Protein AF-A0A2U7P0K4-F1 (afdb_monomer_lite)

Secondary structure (DSSP, 8-state):
--HHHHHHHHHHHHHHHHHHHHHHHHHHHHHTPPPGGGGGG---HHHHHHHHHHHHHHHHT---HHHHHHHHHHHHHHHHHHHHHHHHHHHHTT--

Foldseek 3Di:
DPVVVVVVVVVVVVVVVVVVVVLVVLLVCQVVQDDPVCLVVDPDPLVSVLSVLLVVCVVVVHDDPVSCVRRVVVNVSNVVSVVSNVVVVCVVVVHD

Structure (mmCIF, N/CA/C/O backbone):
data_AF-A0A2U7P0K4-F1
#
_entry.id   AF-A0A2U7P0K4-F1
#
loop_
_atom_site.group_PDB
_atom_site.id
_atom_site.type_symbol
_atom_site.label_atom_id
_atom_site.label_alt_id
_atom_site.label_comp_id
_atom_site.label_asym_id
_atom_site.label_entity_id
_atom_site.label_seq_id
_atom_site.pdbx_PDB_ins_code
_atom_site.Cartn_x
_atom_site.Cartn_y
_atom_site.Cartn_z
_atom_site.occupancy
_atom_site.B_iso_or_equiv
_atom_site.auth_seq_id
_atom_site.auth_comp_id
_atom_site.auth_asym_id
_atom_site.auth_atom_id
_atom_site.pdbx_PDB_model_num
ATOM 1 N N . MET A 1 1 ? -12.286 19.236 -44.120 1.00 52.16 1 MET A N 1
ATOM 2 C CA . MET A 1 1 ? -11.964 18.185 -43.124 1.00 52.16 1 MET A CA 1
ATOM 3 C C . MET A 1 1 ? -10.616 18.413 -42.413 1.00 52.16 1 MET A C 1
ATOM 5 O O . MET A 1 1 ? -9.897 17.464 -42.153 1.00 52.16 1 MET A O 1
ATOM 9 N N . ARG A 1 2 ? -10.246 19.658 -42.062 1.00 53.53 2 ARG A N 1
ATOM 10 C CA . ARG A 1 2 ? -8.942 19.970 -41.425 1.00 53.53 2 ARG A CA 1
ATOM 11 C C . ARG A 1 2 ? -9.047 20.290 -39.923 1.00 53.53 2 ARG A C 1
ATOM 13 O O . ARG A 1 2 ? -8.050 20.258 -39.221 1.00 53.53 2 ARG A O 1
ATOM 20 N N . LYS A 1 3 ? -10.265 20.570 -39.435 1.00 51.50 3 LYS A N 1
ATOM 21 C CA . LYS A 1 3 ? -10.546 20.932 -38.033 1.00 51.50 3 LYS A CA 1
ATOM 22 C C . LYS A 1 3 ? -10.683 19.715 -37.101 1.00 51.50 3 LYS A C 1
ATOM 24 O O . LYS A 1 3 ? -10.290 19.811 -35.949 1.00 51.50 3 LYS A O 1
ATOM 29 N N . SER A 1 4 ? -11.145 18.564 -37.600 1.00 55.72 4 SER A N 1
ATOM 30 C CA . SER A 1 4 ? -11.289 17.343 -36.783 1.00 55.72 4 SER A CA 1
ATOM 31 C C . SER A 1 4 ? -9.951 16.683 -36.430 1.00 55.72 4 SER A C 1
ATOM 33 O O . SER A 1 4 ? -9.832 16.102 -35.361 1.00 55.72 4 SER A O 1
ATOM 35 N N . PHE A 1 5 ? -8.924 16.815 -37.278 1.00 52.94 5 PHE A N 1
ATOM 36 C CA . PHE A 1 5 ? -7.611 16.197 -37.039 1.00 52.94 5 PHE A CA 1
ATOM 37 C C . PHE A 1 5 ? -6.849 16.837 -35.866 1.00 52.94 5 PHE A C 1
ATOM 39 O O . PHE A 1 5 ? -6.166 16.142 -35.122 1.00 52.94 5 PHE A O 1
ATOM 46 N N . ILE A 1 6 ? -7.006 18.150 -35.666 1.00 58.94 6 ILE A N 1
ATOM 47 C CA . ILE A 1 6 ? -6.352 18.888 -34.572 1.00 58.94 6 ILE A CA 1
ATOM 48 C C . ILE A 1 6 ? -6.974 18.508 -33.220 1.00 58.94 6 ILE A C 1
ATOM 50 O O . ILE A 1 6 ? -6.249 18.314 -32.251 1.00 58.94 6 ILE A O 1
ATOM 54 N N . PHE A 1 7 ? -8.299 18.332 -33.177 1.00 54.50 7 PHE A N 1
ATOM 55 C CA . PHE A 1 7 ? -9.029 17.987 -31.952 1.00 54.50 7 PHE A CA 1
ATOM 56 C C . PHE A 1 7 ? -8.696 16.575 -31.439 1.00 54.50 7 PHE A C 1
ATOM 58 O O . PHE A 1 7 ? -8.604 16.344 -30.235 1.00 54.50 7 PHE A O 1
ATOM 65 N N . VAL A 1 8 ? -8.466 15.630 -32.357 1.00 59.34 8 VAL A N 1
ATOM 66 C CA . VAL A 1 8 ? -8.059 14.258 -32.018 1.00 59.34 8 VAL A CA 1
ATOM 67 C C . VAL A 1 8 ? -6.619 14.235 -31.495 1.00 59.34 8 VAL A C 1
ATOM 69 O O . VAL A 1 8 ? -6.363 13.642 -30.451 1.00 59.34 8 VAL A O 1
ATOM 72 N N . LEU A 1 9 ? -5.693 14.946 -32.149 1.00 58.69 9 LEU A N 1
ATOM 73 C CA . LEU A 1 9 ? -4.302 15.071 -31.692 1.00 58.69 9 LEU A CA 1
ATOM 74 C C . LEU A 1 9 ? -4.190 15.721 -30.305 1.00 58.69 9 LEU A C 1
ATOM 76 O O . LEU A 1 9 ? -3.401 15.253 -29.487 1.00 58.69 9 LEU A O 1
ATOM 80 N N . SER A 1 10 ? -4.999 16.745 -30.009 1.00 59.38 10 SER A N 1
ATOM 81 C CA . SER A 1 10 ? -5.009 17.362 -28.677 1.00 59.38 10 SER A CA 1
ATOM 82 C C . SER A 1 10 ? -5.501 16.406 -27.590 1.00 59.38 10 SER A C 1
ATOM 84 O O . SER A 1 10 ? -4.922 16.382 -26.509 1.00 59.38 10 SER A O 1
ATOM 86 N N . LEU A 1 11 ? -6.515 15.581 -27.874 1.00 58.81 11 LEU A N 1
ATOM 87 C CA . LEU A 1 11 ? -7.021 14.597 -26.912 1.00 58.81 11 LEU A CA 1
ATOM 88 C C . LEU A 1 11 ? -5.957 13.540 -26.591 1.00 58.81 11 LEU A C 1
ATOM 90 O O . LEU A 1 11 ? -5.689 13.296 -25.418 1.00 58.81 11 LEU A O 1
ATOM 94 N N . PHE A 1 12 ? -5.282 12.979 -27.600 1.00 59.88 12 PHE A N 1
ATOM 95 C CA . PHE A 1 12 ? -4.198 12.014 -27.373 1.00 59.88 12 PHE A CA 1
ATOM 96 C C . PHE A 1 12 ? -3.048 12.593 -26.541 1.00 59.88 12 PHE A C 1
ATOM 98 O O . PHE A 1 12 ? -2.503 11.896 -25.687 1.00 59.88 12 PHE A O 1
ATOM 105 N N . PHE A 1 13 ? -2.710 13.870 -26.742 1.00 59.38 13 PHE A N 1
ATOM 106 C CA . PHE A 1 13 ? -1.667 14.533 -25.961 1.00 59.38 13 PHE A CA 1
ATOM 107 C C . PHE A 1 13 ? -2.058 14.677 -24.481 1.00 59.38 13 PHE A C 1
ATOM 109 O O . PHE A 1 13 ? -1.254 14.374 -23.603 1.00 59.38 13 PHE A O 1
ATOM 116 N N . VAL A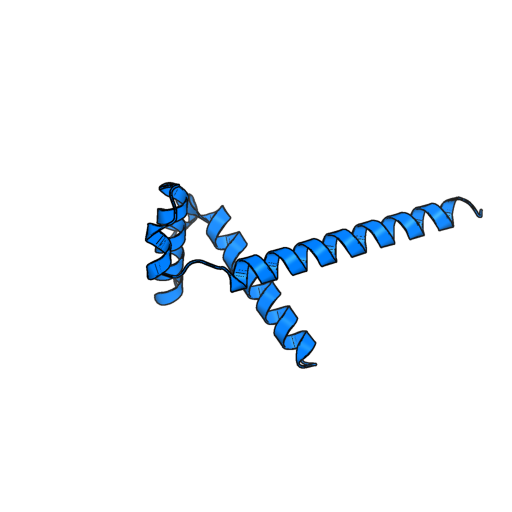 1 14 ? -3.305 15.064 -24.184 1.00 62.25 14 VAL A N 1
ATOM 117 C CA . VAL A 1 14 ? -3.790 15.189 -22.795 1.00 62.25 14 VAL A CA 1
ATOM 118 C C . VAL A 1 14 ? -3.888 13.822 -22.103 1.00 62.25 14 VAL A C 1
ATOM 120 O O . VAL A 1 14 ? -3.463 13.680 -20.954 1.00 62.25 14 VAL A O 1
ATOM 123 N N . PHE A 1 15 ? -4.378 12.790 -22.798 1.00 60.44 15 PHE A N 1
ATOM 124 C CA . PHE A 1 15 ? -4.439 11.427 -22.252 1.00 60.44 15 PHE A CA 1
ATOM 125 C C . PHE A 1 15 ? -3.046 10.823 -22.008 1.00 60.44 15 PHE A C 1
ATOM 127 O O . PHE A 1 15 ? -2.846 10.120 -21.020 1.00 60.44 15 PHE A O 1
ATOM 134 N N . GLY A 1 16 ? -2.065 11.117 -22.866 1.00 57.75 16 GLY A N 1
ATOM 135 C CA . GLY A 1 16 ? -0.683 10.671 -22.669 1.00 57.75 16 GLY A CA 1
ATOM 136 C C . GLY A 1 16 ? -0.023 11.303 -21.440 1.00 57.75 16 GLY A C 1
ATOM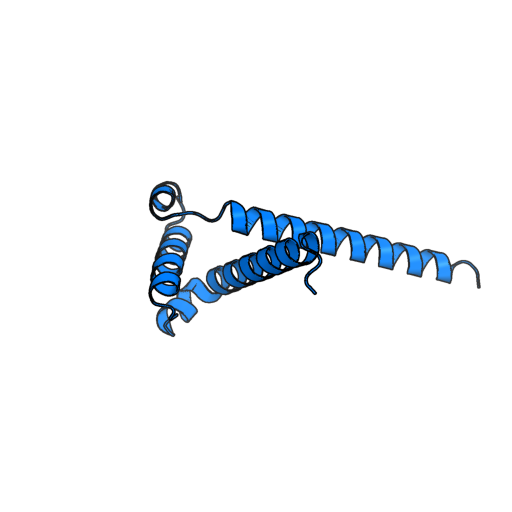 137 O O . GLY A 1 16 ? 0.587 10.595 -20.641 1.00 57.75 16 GLY A O 1
ATOM 138 N N . ILE A 1 17 ? -0.189 12.618 -21.254 1.00 62.03 17 ILE A N 1
ATOM 139 C CA . ILE A 1 17 ? 0.403 13.355 -20.123 1.00 62.03 17 ILE A CA 1
ATOM 140 C C . ILE A 1 17 ? -0.192 12.893 -18.788 1.00 62.03 17 ILE A C 1
ATOM 142 O O . ILE A 1 17 ? 0.548 12.659 -17.837 1.00 62.03 17 ILE A O 1
ATOM 146 N N . THR A 1 18 ? -1.514 12.727 -18.721 1.00 64.62 18 THR A N 1
ATOM 147 C CA . THR A 1 18 ? -2.207 12.295 -17.491 1.00 64.62 18 THR A CA 1
ATOM 148 C C . THR A 1 18 ? -1.815 10.883 -17.067 1.00 64.62 18 THR A C 1
ATOM 150 O O . THR A 1 18 ? -1.621 10.622 -15.884 1.00 64.62 18 THR A O 1
ATOM 153 N N . ARG A 1 19 ? -1.630 9.971 -18.027 1.00 62.81 19 ARG A N 1
ATOM 154 C CA . ARG A 1 19 ? -1.177 8.609 -17.738 1.00 62.81 19 ARG A CA 1
ATOM 155 C C . ARG A 1 19 ? 0.273 8.574 -17.247 1.00 62.81 19 ARG A C 1
ATOM 157 O O . ARG A 1 19 ? 0.559 7.871 -16.285 1.00 62.81 19 ARG A O 1
ATOM 164 N N . ALA A 1 20 ? 1.163 9.350 -17.869 1.00 65.12 20 ALA A N 1
ATOM 165 C CA . ALA A 1 20 ? 2.555 9.455 -17.435 1.00 65.12 20 ALA A CA 1
ATOM 166 C C . ALA A 1 20 ? 2.681 10.094 -16.040 1.00 65.12 20 ALA A C 1
ATOM 168 O O . ALA A 1 20 ? 3.498 9.647 -15.239 1.00 65.12 20 ALA A O 1
ATOM 169 N N . SER A 1 21 ? 1.855 11.102 -15.721 1.00 71.50 21 SER A N 1
ATOM 170 C CA . SER A 1 21 ? 1.863 11.704 -14.382 1.00 71.50 21 SER A CA 1
ATOM 171 C C . SER A 1 21 ? 1.339 10.738 -13.324 1.00 71.50 21 SER A C 1
ATOM 173 O O . SER A 1 21 ? 1.925 10.652 -12.253 1.00 71.50 21 SER A O 1
ATOM 175 N N . TYR A 1 22 ? 0.283 9.982 -13.635 1.00 75.19 22 TYR A N 1
ATOM 176 C CA . TYR A 1 22 ? -0.266 8.973 -12.733 1.00 75.19 22 TYR A CA 1
ATOM 177 C C . TYR A 1 22 ? 0.739 7.847 -12.444 1.00 75.19 22 TYR A C 1
ATOM 179 O O . TYR A 1 22 ? 0.933 7.478 -11.290 1.00 75.19 22 TYR A O 1
ATOM 187 N N . GLU A 1 23 ? 1.422 7.335 -13.473 1.00 79.38 23 GLU A N 1
ATOM 188 C CA . GLU A 1 23 ? 2.444 6.294 -13.308 1.00 79.38 23 GLU A CA 1
ATOM 189 C C . GLU A 1 23 ? 3.639 6.809 -12.491 1.00 79.38 23 GLU A C 1
ATOM 191 O O . GLU A 1 23 ? 4.094 6.133 -11.572 1.00 79.38 23 GLU A O 1
ATOM 196 N N . SER A 1 24 ? 4.089 8.043 -12.748 1.00 85.88 24 SER A N 1
ATOM 197 C CA . SER A 1 24 ? 5.141 8.687 -11.952 1.00 85.88 24 SER A CA 1
ATOM 198 C C . SER A 1 24 ? 4.742 8.872 -10.486 1.00 85.88 24 SER A C 1
ATOM 200 O O . SER A 1 24 ? 5.570 8.665 -9.604 1.00 85.88 24 SER A O 1
ATOM 202 N N . GLU A 1 25 ? 3.501 9.278 -10.216 1.00 88.88 25 GLU A N 1
ATOM 203 C CA . GLU A 1 25 ? 2.994 9.464 -8.853 1.00 88.88 25 GLU A CA 1
ATOM 204 C C . GLU A 1 25 ? 2.887 8.124 -8.114 1.00 88.88 25 GLU A C 1
ATOM 206 O O . GLU A 1 25 ? 3.293 8.006 -6.962 1.00 88.88 25 GLU A O 1
ATOM 211 N N . SER A 1 26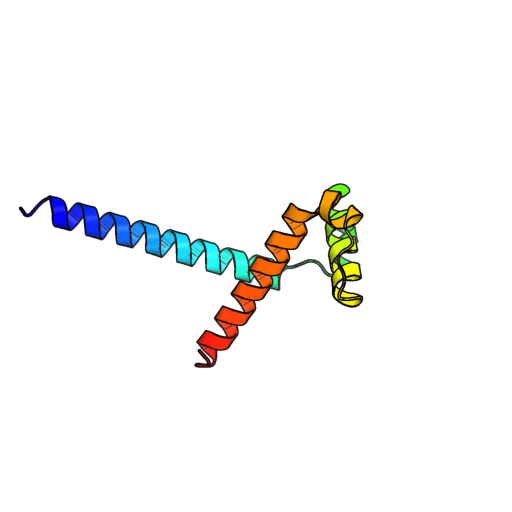 ? 2.393 7.096 -8.801 1.00 92.56 26 SER A N 1
ATOM 212 C CA . SER A 1 26 ? 2.275 5.731 -8.290 1.00 92.56 26 SER A CA 1
ATOM 213 C C . SER A 1 26 ? 3.635 5.134 -7.899 1.00 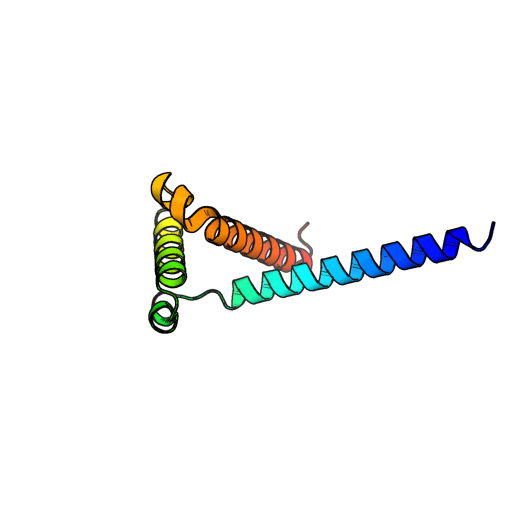92.56 26 SER A C 1
ATOM 215 O O . SER A 1 26 ? 3.795 4.595 -6.803 1.00 92.56 26 SER A O 1
ATOM 217 N N . ILE A 1 27 ? 4.652 5.320 -8.746 1.00 92.62 27 ILE A N 1
ATOM 218 C CA . ILE A 1 27 ? 6.040 4.918 -8.471 1.00 92.62 27 ILE A CA 1
ATOM 219 C C . ILE A 1 27 ? 6.596 5.639 -7.238 1.00 92.62 27 ILE A C 1
ATOM 221 O O . ILE A 1 27 ? 7.214 5.004 -6.381 1.00 92.62 27 ILE A O 1
ATOM 225 N N . ASP A 1 28 ? 6.380 6.952 -7.135 1.00 93.31 28 ASP A N 1
ATOM 226 C CA . ASP A 1 28 ? 6.860 7.743 -6.000 1.00 93.31 28 ASP A CA 1
ATOM 227 C C . ASP A 1 28 ? 6.207 7.298 -4.683 1.00 93.31 28 ASP A C 1
ATOM 229 O O . ASP A 1 28 ? 6.904 7.073 -3.691 1.00 93.31 28 ASP A O 1
ATOM 233 N N . ARG A 1 29 ? 4.888 7.057 -4.688 1.00 93.81 29 ARG A N 1
ATOM 234 C CA . ARG A 1 29 ? 4.169 6.520 -3.523 1.00 93.81 29 ARG A CA 1
ATOM 235 C C . ARG A 1 29 ? 4.705 5.164 -3.081 1.00 93.81 29 ARG A C 1
ATOM 237 O O . ARG A 1 29 ? 4.846 4.945 -1.879 1.00 93.81 29 ARG A O 1
ATOM 244 N N . PHE A 1 30 ? 5.043 4.274 -4.016 1.00 95.50 30 PHE A N 1
ATOM 245 C CA . PHE A 1 30 ? 5.655 2.991 -3.669 1.00 95.50 30 PHE A CA 1
ATOM 246 C C . PHE A 1 30 ? 7.019 3.177 -2.989 1.00 95.50 30 PHE A C 1
ATOM 248 O O . PHE A 1 30 ? 7.251 2.628 -1.912 1.00 95.50 30 PHE A O 1
ATOM 255 N N . ILE A 1 31 ? 7.909 3.979 -3.585 1.00 93.00 31 ILE A N 1
ATOM 256 C CA . ILE A 1 31 ? 9.261 4.240 -3.055 1.00 93.00 31 ILE A CA 1
ATOM 257 C C . ILE A 1 31 ? 9.193 4.869 -1.657 1.00 93.00 31 ILE A C 1
ATOM 259 O O . ILE A 1 31 ? 9.995 4.537 -0.781 1.00 93.00 31 ILE A O 1
ATOM 263 N N . ASN A 1 32 ? 8.222 5.756 -1.446 1.00 92.81 32 ASN A N 1
ATOM 264 C CA . ASN A 1 32 ? 8.026 6.478 -0.194 1.00 92.81 32 ASN A CA 1
ATOM 265 C C . ASN A 1 32 ? 7.061 5.782 0.779 1.00 92.81 32 ASN A C 1
ATOM 267 O O . ASN A 1 32 ? 6.746 6.355 1.824 1.00 92.81 32 ASN A O 1
ATOM 271 N N . SER A 1 33 ? 6.626 4.552 0.483 1.00 92.44 33 SER A N 1
ATOM 272 C CA . SER A 1 33 ? 5.731 3.784 1.350 1.00 92.44 33 SER A CA 1
ATOM 273 C C . SER A 1 33 ? 6.315 3.657 2.769 1.00 92.44 33 SER A C 1
ATOM 275 O O . SER A 1 33 ? 7.510 3.375 2.924 1.00 92.44 33 SER A O 1
ATOM 277 N N . PRO A 1 34 ? 5.506 3.854 3.826 1.00 92.31 34 PRO A N 1
ATOM 278 C CA . PRO A 1 34 ? 5.993 3.793 5.198 1.00 92.31 34 PRO A CA 1
ATOM 279 C C . PRO A 1 34 ? 6.471 2.382 5.570 1.00 92.31 34 PRO A C 1
ATOM 281 O O . PRO A 1 34 ? 5.884 1.376 5.177 1.00 92.31 34 PRO A O 1
ATOM 284 N N . SER A 1 35 ? 7.552 2.324 6.349 1.00 93.88 35 SER A N 1
ATOM 285 C CA . SER A 1 35 ? 8.003 1.126 7.063 1.00 93.88 35 SER A CA 1
ATOM 286 C C . SER A 1 35 ? 7.477 1.142 8.501 1.00 93.88 35 SER A C 1
ATOM 288 O O . SER A 1 35 ? 6.982 2.175 8.961 1.00 93.88 35 SER A O 1
ATOM 290 N N . TYR A 1 36 ? 7.637 0.040 9.244 1.00 94.25 36 TYR A N 1
ATOM 291 C CA . TYR A 1 36 ? 7.198 -0.051 10.644 1.00 94.25 36 TYR A CA 1
ATOM 292 C C . TYR A 1 36 ? 7.724 1.103 11.515 1.00 94.25 36 TYR A C 1
ATOM 294 O O . TYR A 1 36 ? 6.981 1.677 12.305 1.00 94.25 36 TYR A O 1
ATOM 302 N N . GLU A 1 37 ? 8.980 1.517 11.330 1.00 94.94 37 GLU A N 1
ATOM 303 C CA . GLU A 1 37 ? 9.597 2.611 12.095 1.00 94.94 37 GLU A CA 1
ATOM 304 C C . GLU A 1 37 ? 8.985 3.981 11.774 1.00 94.94 37 GLU A C 1
ATOM 306 O O . GLU A 1 37 ? 9.071 4.913 12.581 1.00 94.94 37 GLU A O 1
ATOM 311 N N . LYS A 1 38 ? 8.385 4.113 10.585 1.00 94.56 38 LYS A N 1
ATOM 312 C CA . LYS A 1 38 ? 7.756 5.347 10.113 1.00 94.56 38 LYS A CA 1
ATOM 313 C C . LYS A 1 38 ? 6.273 5.447 10.480 1.00 94.56 38 LYS A C 1
ATOM 315 O O . LYS A 1 38 ? 5.740 6.553 10.441 1.00 94.56 38 LYS A O 1
ATOM 320 N N . LEU A 1 39 ? 5.625 4.351 10.891 1.00 94.56 39 LEU A N 1
ATOM 321 C CA . LEU A 1 39 ? 4.196 4.333 11.247 1.00 94.56 39 LEU A CA 1
ATOM 322 C C . LEU A 1 39 ? 3.847 5.326 12.364 1.00 94.56 39 LEU A C 1
ATOM 324 O O . LEU A 1 39 ? 2.782 5.936 12.340 1.00 94.56 39 LEU A O 1
ATOM 328 N N . GLN A 1 40 ? 4.757 5.543 13.318 1.00 94.06 40 GLN A N 1
ATOM 329 C CA . GLN A 1 40 ? 4.559 6.492 14.424 1.00 94.06 40 GLN A CA 1
ATOM 330 C C . GLN A 1 40 ? 4.377 7.951 13.969 1.00 94.06 40 GLN A C 1
ATOM 332 O O . GLN A 1 40 ? 3.853 8.763 14.728 1.00 94.06 40 GLN A O 1
ATOM 337 N N . PHE A 1 41 ? 4.810 8.293 12.751 1.00 95.50 41 PHE A N 1
ATOM 338 C CA . PHE A 1 41 ? 4.663 9.638 12.192 1.00 95.50 41 PHE A CA 1
ATOM 339 C C . PHE A 1 41 ? 3.325 9.839 11.469 1.00 95.50 41 PHE A C 1
ATOM 341 O O . PHE A 1 41 ? 3.007 10.966 11.095 1.00 95.50 41 PHE A O 1
ATOM 348 N N . ILE A 1 42 ? 2.536 8.775 11.287 1.00 95.12 42 ILE A N 1
ATOM 349 C CA . ILE A 1 42 ? 1.200 8.851 10.698 1.00 95.12 42 ILE A CA 1
ATOM 350 C C . ILE A 1 42 ? 0.221 9.287 11.790 1.00 95.12 42 ILE A C 1
ATOM 352 O O . ILE A 1 42 ? 0.022 8.596 12.796 1.00 95.12 42 ILE A O 1
ATOM 356 N N . THR A 1 43 ? -0.359 10.471 11.604 1.00 96.44 43 THR A N 1
ATOM 357 C CA . THR A 1 43 ? -1.277 11.085 12.571 1.00 96.44 43 THR A CA 1
ATOM 358 C C . THR A 1 43 ? -2.691 10.537 12.474 1.00 96.44 43 THR A C 1
ATOM 360 O O . THR A 1 43 ? -3.377 10.470 13.491 1.00 96.44 43 THR A O 1
ATOM 363 N N . ASP A 1 44 ? -3.132 10.169 11.269 1.00 96.75 44 ASP A N 1
ATOM 364 C CA . ASP A 1 44 ? -4.446 9.567 11.073 1.00 96.75 44 ASP A CA 1
ATOM 365 C C . ASP A 1 44 ? -4.432 8.123 11.588 1.00 96.75 44 ASP A C 1
ATOM 367 O O . ASP A 1 44 ? -3.630 7.290 11.163 1.00 96.75 44 ASP A O 1
ATOM 371 N N . GLU A 1 45 ? -5.292 7.837 12.563 1.00 95.69 45 GLU A N 1
ATOM 372 C CA . GLU A 1 45 ? -5.308 6.543 13.242 1.00 95.69 45 GLU A CA 1
ATOM 373 C C . GLU A 1 45 ? -5.741 5.411 12.307 1.00 95.69 45 GLU A C 1
ATOM 375 O O . GLU A 1 45 ? -5.177 4.318 12.377 1.00 95.69 45 GLU A O 1
ATOM 380 N N . LYS A 1 46 ? -6.696 5.679 11.407 1.00 95.12 46 LYS A N 1
ATOM 381 C CA . LYS A 1 46 ? -7.184 4.689 10.445 1.00 95.12 46 LYS A CA 1
ATOM 382 C C . LYS A 1 46 ? -6.113 4.383 9.403 1.00 95.12 46 LYS A C 1
ATOM 384 O O . LYS A 1 46 ? -5.871 3.216 9.110 1.00 95.12 46 LYS A O 1
ATOM 389 N N . GLU A 1 47 ? -5.459 5.406 8.865 1.00 95.88 47 GLU A N 1
ATOM 390 C CA . GLU A 1 47 ? -4.356 5.254 7.919 1.00 95.88 47 GLU A CA 1
ATOM 391 C C . GLU A 1 47 ? -3.204 4.485 8.558 1.00 95.88 47 GLU A C 1
ATOM 393 O O . GLU A 1 47 ? -2.734 3.510 7.980 1.00 95.88 47 GLU A O 1
ATOM 398 N N . ARG A 1 48 ? -2.809 4.843 9.786 1.00 97.12 48 ARG A N 1
ATOM 399 C CA . ARG A 1 48 ? -1.763 4.124 10.520 1.00 97.12 48 ARG A CA 1
ATOM 400 C C . ARG A 1 48 ? -2.124 2.656 10.736 1.00 97.12 48 ARG A C 1
ATOM 402 O O . ARG A 1 48 ? -1.283 1.799 10.488 1.00 97.12 48 ARG A O 1
ATOM 409 N N . PHE A 1 49 ? -3.358 2.373 11.159 1.00 96.62 49 PHE A N 1
ATOM 410 C CA . PHE A 1 49 ? -3.855 1.006 11.321 1.00 96.62 49 PHE A CA 1
ATOM 411 C C . PHE A 1 49 ? -3.789 0.226 10.004 1.00 96.62 49 PHE A C 1
ATOM 413 O O . PHE A 1 49 ? -3.287 -0.896 9.977 1.00 96.62 49 PHE A O 1
ATOM 420 N N . CYS A 1 50 ? -4.254 0.813 8.901 1.00 97.56 50 CYS A N 1
ATOM 421 C CA . CYS A 1 50 ? -4.233 0.148 7.604 1.00 97.56 50 CYS A CA 1
ATOM 422 C C . CYS A 1 50 ? -2.811 -0.043 7.062 1.00 97.56 50 CYS A C 1
ATOM 424 O O . CYS A 1 50 ? -2.532 -1.081 6.474 1.00 97.56 50 CYS A O 1
ATOM 426 N N . GLU A 1 51 ? -1.897 0.902 7.277 1.00 97.25 51 GLU A N 1
ATOM 427 C CA . GLU A 1 51 ? -0.488 0.762 6.891 1.00 97.25 51 GLU A CA 1
ATOM 428 C C . GLU A 1 51 ? 0.215 -0.339 7.701 1.00 97.25 51 GLU A C 1
ATOM 430 O O . GLU A 1 51 ? 0.891 -1.192 7.127 1.00 97.25 51 GLU A O 1
ATOM 435 N N . GLU A 1 52 ? -0.003 -0.393 9.017 1.00 97.75 52 GLU A N 1
ATOM 436 C CA . GLU A 1 52 ? 0.505 -1.474 9.871 1.00 97.75 52 GLU A CA 1
ATOM 437 C C . GLU A 1 52 ? -0.047 -2.840 9.443 1.00 97.75 52 GLU A C 1
ATOM 439 O O . GLU A 1 52 ? 0.710 -3.790 9.226 1.00 97.75 52 GLU A O 1
ATOM 444 N N . THR A 1 53 ? -1.364 -2.908 9.241 1.00 97.69 53 THR A N 1
ATOM 445 C CA . THR A 1 53 ? -2.061 -4.120 8.800 1.00 97.69 53 THR A CA 1
ATOM 446 C C . THR A 1 53 ? -1.563 -4.570 7.435 1.00 97.69 53 THR A C 1
ATOM 448 O O . THR A 1 53 ? -1.337 -5.760 7.235 1.00 97.69 53 THR A O 1
ATOM 451 N N . PHE A 1 54 ? -1.334 -3.643 6.500 1.00 97.50 54 PHE A N 1
ATOM 452 C CA . PHE A 1 54 ? -0.775 -3.970 5.194 1.00 97.50 54 PHE A CA 1
ATOM 453 C C . PHE A 1 54 ? 0.604 -4.614 5.339 1.00 97.50 54 PHE A C 1
ATOM 455 O O . PHE A 1 54 ? 0.837 -5.664 4.750 1.00 97.50 54 PHE A O 1
ATOM 462 N N . LEU A 1 55 ? 1.507 -4.036 6.139 1.00 96.75 55 LEU A N 1
ATOM 463 C CA . LEU A 1 55 ? 2.849 -4.590 6.348 1.00 96.75 55 LEU A CA 1
ATOM 464 C C . LEU A 1 55 ? 2.801 -6.006 6.945 1.00 96.75 55 LEU A C 1
ATOM 466 O O . LEU A 1 55 ? 3.498 -6.911 6.470 1.00 96.75 55 LEU A O 1
ATOM 470 N N . ASP A 1 56 ? 1.940 -6.220 7.940 1.00 97.38 56 ASP A N 1
ATOM 471 C CA . ASP A 1 56 ? 1.746 -7.528 8.562 1.00 97.38 56 ASP A CA 1
ATOM 472 C C . ASP A 1 56 ? 1.134 -8.549 7.594 1.00 97.38 56 ASP A C 1
ATOM 474 O O . ASP A 1 56 ? 1.640 -9.675 7.494 1.00 97.38 56 ASP A O 1
ATOM 478 N N . ALA A 1 57 ? 0.104 -8.145 6.846 1.00 96.06 57 ALA A N 1
ATOM 479 C CA . ALA A 1 57 ? -0.555 -8.934 5.810 1.00 96.06 57 ALA A CA 1
ATOM 480 C C . ALA A 1 57 ? 0.411 -9.346 4.699 1.00 96.06 57 ALA A C 1
ATOM 482 O O . ALA A 1 57 ? 0.465 -10.513 4.299 1.00 96.06 57 ALA A O 1
ATOM 483 N N . TYR A 1 58 ? 1.247 -8.412 4.255 1.00 94.38 58 TYR A N 1
ATOM 484 C CA . TYR A 1 58 ? 2.239 -8.648 3.216 1.00 94.38 58 TYR A CA 1
ATOM 485 C C . TYR A 1 58 ? 3.326 -9.624 3.687 1.00 94.38 58 TYR A C 1
ATOM 487 O O . TYR A 1 58 ? 3.719 -10.532 2.949 1.00 94.38 58 TYR A O 1
ATOM 495 N N . ARG A 1 59 ? 3.768 -9.512 4.950 1.00 94.81 59 ARG A N 1
ATOM 496 C CA . ARG A 1 59 ? 4.725 -10.448 5.564 1.00 94.81 59 ARG A CA 1
ATOM 497 C C . ARG A 1 59 ? 4.174 -11.874 5.624 1.00 94.81 59 ARG A C 1
ATOM 499 O O . ARG A 1 59 ? 4.902 -12.817 5.314 1.00 94.81 59 ARG A O 1
ATOM 506 N N . ARG A 1 60 ? 2.909 -12.040 6.021 1.00 96.62 60 ARG A N 1
ATOM 507 C CA . ARG A 1 60 ? 2.242 -13.355 6.090 1.00 96.62 60 ARG A CA 1
ATOM 508 C C . ARG A 1 60 ? 1.692 -13.841 4.740 1.00 96.62 60 ARG A C 1
ATOM 510 O O . ARG A 1 60 ? 1.348 -15.011 4.630 1.00 96.62 60 ARG A O 1
ATOM 517 N N . ARG A 1 61 ? 1.706 -12.986 3.707 1.00 94.75 61 ARG A N 1
ATOM 518 C CA . ARG A 1 61 ? 1.214 -13.238 2.337 1.00 94.75 61 ARG A CA 1
ATOM 519 C C . ARG A 1 61 ? -0.287 -13.529 2.263 1.00 94.75 61 ARG A C 1
ATOM 521 O O . ARG A 1 61 ? -0.730 -14.272 1.391 1.00 94.75 61 ARG A O 1
ATOM 528 N N . GLU A 1 62 ? -1.054 -12.948 3.175 1.00 95.88 62 GLU A N 1
ATOM 529 C CA . GLU A 1 62 ? -2.492 -13.181 3.291 1.00 95.88 62 GLU A CA 1
ATOM 530 C C . GLU A 1 62 ? -3.191 -11.922 3.802 1.00 95.88 62 GLU A C 1
ATOM 532 O O . GLU A 1 62 ? -2.781 -11.344 4.812 1.00 95.88 62 GLU A O 1
ATOM 537 N N . PHE A 1 63 ? -4.267 -11.528 3.123 1.00 95.31 63 PHE A N 1
ATOM 538 C CA . PHE A 1 63 ? -5.172 -10.455 3.531 1.00 95.31 63 PHE A CA 1
ATOM 539 C C . PHE A 1 63 ? -6.497 -11.087 3.945 1.00 95.31 63 PHE A C 1
ATOM 541 O O . PHE A 1 63 ? -7.134 -11.762 3.134 1.00 95.31 63 PHE A O 1
ATOM 548 N N . THR A 1 64 ? -6.898 -10.901 5.199 1.00 96.19 64 THR A N 1
ATOM 549 C CA . THR A 1 64 ? -8.157 -11.458 5.702 1.00 96.19 64 THR A CA 1
ATOM 550 C C . THR A 1 64 ? -9.349 -10.651 5.190 1.00 96.19 64 THR A C 1
ATOM 552 O O . THR A 1 64 ? -9.221 -9.495 4.779 1.00 96.19 64 THR A O 1
ATOM 555 N N . GLU A 1 65 ? -10.536 -11.254 5.211 1.00 96.56 65 GLU A N 1
ATOM 556 C CA . GLU A 1 65 ? -11.772 -10.581 4.799 1.00 96.56 65 GLU A CA 1
ATOM 557 C C . GLU A 1 65 ? -12.078 -9.355 5.673 1.00 96.56 65 GLU A C 1
ATOM 559 O O . GLU A 1 65 ? -12.468 -8.310 5.157 1.00 96.56 65 GLU A O 1
ATOM 564 N N . GLU A 1 66 ? -11.821 -9.449 6.979 1.00 95.94 66 GLU A N 1
ATOM 565 C CA . GLU A 1 66 ? -12.041 -8.366 7.942 1.00 95.94 66 GLU A CA 1
ATOM 566 C C . GLU A 1 66 ? -11.136 -7.159 7.664 1.00 95.94 66 GLU A C 1
ATOM 568 O O . GLU A 1 66 ? -11.598 -6.018 7.657 1.00 95.94 66 GLU A O 1
ATOM 573 N N . GLU A 1 67 ? -9.857 -7.387 7.369 1.00 95.50 67 GLU A N 1
ATOM 574 C CA . GLU A 1 67 ? -8.927 -6.300 7.047 1.00 95.50 67 GLU A CA 1
ATOM 575 C C . GLU A 1 67 ? -9.247 -5.673 5.691 1.00 95.50 67 GLU A C 1
ATOM 577 O O . GLU A 1 67 ? -9.208 -4.451 5.562 1.00 95.50 67 GLU A O 1
ATOM 582 N N . ASN A 1 68 ? -9.618 -6.481 4.692 1.00 95.44 68 ASN A N 1
ATOM 583 C CA . ASN A 1 68 ? -10.067 -5.977 3.393 1.00 95.44 68 ASN A CA 1
ATOM 584 C C . ASN A 1 68 ? -11.330 -5.118 3.532 1.00 95.44 68 ASN A C 1
ATOM 586 O O . ASN A 1 68 ? -11.455 -4.082 2.878 1.00 95.44 68 ASN A O 1
ATOM 590 N N . LEU A 1 69 ? -12.248 -5.494 4.423 1.00 96.44 69 LEU A N 1
ATOM 591 C CA . LEU A 1 69 ? -13.458 -4.719 4.684 1.00 96.44 69 LEU A CA 1
ATOM 592 C C . LEU A 1 69 ? -13.149 -3.324 5.256 1.00 96.44 69 LEU A C 1
ATOM 594 O O . LEU A 1 69 ? -13.897 -2.382 5.004 1.00 96.44 69 LEU A O 1
ATOM 598 N N . ILE A 1 70 ? -12.045 -3.171 5.993 1.00 95.88 70 ILE A N 1
ATOM 599 C CA . ILE A 1 70 ? -11.661 -1.904 6.636 1.00 95.88 70 ILE A CA 1
ATOM 600 C C . ILE A 1 70 ? -10.701 -1.076 5.763 1.00 95.88 70 ILE A C 1
ATOM 602 O O . ILE A 1 70 ? -10.808 0.156 5.730 1.00 95.88 70 ILE A O 1
ATOM 606 N N . CYS A 1 71 ? -9.768 -1.741 5.077 1.00 97.44 71 CYS A N 1
ATOM 607 C CA . CYS A 1 71 ? -8.568 -1.141 4.488 1.00 97.44 71 CYS A CA 1
ATOM 608 C C . CYS A 1 71 ? -8.378 -1.411 2.984 1.00 97.44 71 CYS A C 1
ATOM 610 O O . CYS A 1 71 ? -7.330 -1.040 2.452 1.00 97.44 71 CYS A O 1
ATOM 612 N N . SER A 1 72 ? -9.358 -2.015 2.297 1.00 95.56 72 SER A N 1
ATOM 613 C CA . SER A 1 72 ? -9.279 -2.358 0.859 1.00 95.56 72 SER A CA 1
ATOM 614 C C . SER A 1 72 ? -8.755 -1.220 -0.012 1.00 95.56 72 SER A C 1
ATOM 616 O O . SER A 1 72 ? -7.799 -1.432 -0.746 1.00 95.56 72 SER A O 1
ATOM 618 N N . ASP A 1 73 ? -9.279 -0.001 0.138 1.00 95.44 73 ASP A N 1
ATOM 619 C CA . ASP A 1 73 ? -8.832 1.157 -0.653 1.00 95.44 73 ASP A CA 1
ATOM 620 C C . ASP A 1 73 ? -7.314 1.412 -0.5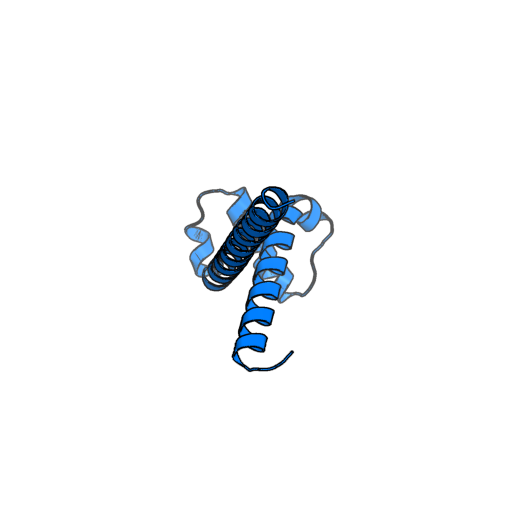49 1.00 95.44 73 ASP A C 1
ATOM 622 O O . ASP A 1 73 ? -6.656 1.776 -1.526 1.00 95.44 73 ASP A O 1
ATOM 626 N N . ILE A 1 74 ? -6.739 1.231 0.646 1.00 95.06 74 ILE A N 1
ATOM 627 C CA . ILE A 1 74 ? -5.299 1.406 0.876 1.00 95.06 74 ILE A CA 1
ATOM 628 C C . ILE A 1 74 ? -4.536 0.208 0.315 1.00 95.06 74 ILE A C 1
ATOM 630 O O . ILE A 1 74 ? -3.503 0.396 -0.325 1.00 95.06 74 ILE A O 1
ATOM 634 N N . PHE A 1 75 ? -5.033 -1.010 0.525 1.00 96.31 75 PHE A N 1
ATOM 635 C CA . PHE A 1 75 ? -4.373 -2.225 0.053 1.00 96.31 75 PHE A CA 1
ATOM 636 C C . PHE A 1 75 ? -4.295 -2.263 -1.472 1.00 96.31 75 PHE A C 1
ATOM 638 O O . PHE A 1 75 ? -3.206 -2.446 -2.015 1.00 96.31 75 PHE A O 1
ATOM 645 N N . ASP A 1 76 ? -5.414 -2.006 -2.148 1.00 95.69 76 ASP A N 1
ATOM 646 C CA . ASP A 1 76 ? -5.512 -1.997 -3.606 1.00 95.69 76 ASP A CA 1
ATOM 647 C C . ASP A 1 76 ? -4.559 -0.964 -4.206 1.00 95.69 76 ASP A C 1
ATOM 649 O O . ASP A 1 76 ? -3.766 -1.292 -5.090 1.00 95.69 76 ASP A O 1
ATOM 653 N N . ARG A 1 77 ? -4.545 0.258 -3.656 1.00 95.56 77 ARG A N 1
ATOM 654 C CA . ARG A 1 77 ? -3.622 1.314 -4.092 1.00 95.56 77 ARG A CA 1
ATOM 655 C C . ARG A 1 77 ? -2.160 0.902 -3.926 1.00 95.56 77 ARG A C 1
ATOM 657 O O . ARG A 1 77 ? -1.362 1.123 -4.828 1.00 95.56 77 ARG A O 1
ATOM 664 N N . LYS A 1 78 ? -1.785 0.307 -2.791 1.00 96.12 78 LYS A N 1
ATOM 665 C CA . LYS A 1 78 ? -0.391 -0.097 -2.536 1.00 96.12 78 LYS A CA 1
ATOM 666 C C . LYS A 1 78 ? 0.052 -1.252 -3.430 1.00 96.12 78 LYS A C 1
ATOM 668 O O . LYS A 1 78 ? 1.196 -1.262 -3.883 1.00 96.12 78 LYS A O 1
ATOM 673 N N . ILE A 1 79 ? -0.842 -2.202 -3.696 1.00 95.56 79 ILE A N 1
ATOM 674 C CA . ILE A 1 79 ? -0.592 -3.302 -4.633 1.00 95.56 79 ILE A CA 1
ATOM 675 C C . ILE A 1 79 ? -0.430 -2.747 -6.052 1.00 95.56 79 ILE A C 1
ATOM 677 O O . ILE A 1 79 ? 0.510 -3.125 -6.751 1.00 95.56 79 ILE A O 1
ATOM 681 N N . GLU A 1 80 ? -1.294 -1.824 -6.474 1.00 95.69 80 GLU A N 1
ATOM 682 C CA . GLU A 1 80 ? -1.175 -1.150 -7.770 1.00 95.69 80 GLU A CA 1
ATOM 683 C C . GLU A 1 80 ? 0.144 -0.371 -7.889 1.00 95.69 80 GLU A C 1
ATOM 685 O O . GLU A 1 80 ? 0.859 -0.522 -8.883 1.00 95.69 80 GLU A O 1
ATOM 690 N N . ASP A 1 81 ? 0.514 0.385 -6.854 1.00 96.62 81 ASP A N 1
ATOM 691 C CA . ASP A 1 81 ? 1.766 1.143 -6.793 1.00 96.62 81 ASP A CA 1
ATOM 692 C C . ASP A 1 81 ? 2.999 0.234 -6.919 1.00 96.62 81 ASP A C 1
ATOM 694 O O . ASP A 1 81 ? 3.931 0.526 -7.676 1.00 96.62 81 ASP A O 1
ATOM 698 N N . GLU A 1 82 ? 2.984 -0.929 -6.268 1.00 95.81 82 GLU A N 1
ATOM 699 C CA . GLU A 1 82 ? 4.037 -1.932 -6.417 1.00 95.81 82 GLU A CA 1
ATOM 700 C C . GLU A 1 82 ? 4.098 -2.523 -7.832 1.00 95.81 82 GLU A C 1
ATOM 702 O O . GLU A 1 82 ? 5.187 -2.700 -8.391 1.00 95.81 82 GLU A O 1
ATOM 707 N N . LEU A 1 83 ? 2.949 -2.863 -8.421 1.00 95.19 83 LEU A N 1
ATOM 708 C CA . LEU A 1 83 ? 2.887 -3.415 -9.775 1.00 95.19 83 LEU A CA 1
ATOM 709 C C . LEU A 1 83 ? 3.428 -2.413 -10.800 1.00 95.19 83 LEU A C 1
ATOM 711 O O . LEU A 1 83 ? 4.216 -2.795 -11.672 1.00 95.19 83 LEU A O 1
ATOM 715 N N . ASN A 1 84 ? 3.065 -1.138 -10.662 1.00 94.75 84 ASN A N 1
ATOM 716 C CA . ASN A 1 84 ? 3.563 -0.060 -11.512 1.00 94.75 84 ASN A CA 1
ATOM 717 C C . ASN A 1 84 ? 5.072 0.141 -11.333 1.00 94.75 84 ASN A C 1
ATOM 719 O O . ASN A 1 84 ? 5.799 0.199 -12.327 1.00 94.75 84 ASN A O 1
ATOM 723 N N . TYR A 1 85 ? 5.574 0.131 -10.095 1.00 94.56 85 TYR A N 1
ATOM 724 C CA . TYR A 1 85 ? 7.013 0.174 -9.831 1.00 94.56 85 TYR A CA 1
ATOM 725 C C . TYR A 1 85 ? 7.760 -0.994 -10.489 1.00 94.56 85 TYR A C 1
ATOM 727 O O . TYR A 1 85 ? 8.752 -0.788 -11.193 1.00 94.56 85 TYR A O 1
ATOM 735 N N . LYS A 1 86 ? 7.277 -2.231 -10.323 1.00 94.44 86 LYS A N 1
ATOM 736 C CA . LYS A 1 86 ? 7.896 -3.419 -10.938 1.00 94.44 86 LYS A CA 1
ATOM 737 C C . LYS A 1 86 ? 7.917 -3.316 -12.456 1.00 94.44 86 LYS A C 1
ATOM 739 O O . LYS A 1 86 ? 8.945 -3.598 -13.070 1.00 94.44 86 LYS A O 1
ATOM 744 N N . LYS A 1 87 ? 6.806 -2.889 -13.056 1.00 92.62 87 LYS A N 1
ATOM 745 C CA . LYS A 1 87 ? 6.700 -2.687 -14.501 1.00 92.62 87 LYS A CA 1
ATOM 746 C C . LYS A 1 87 ? 7.703 -1.648 -14.997 1.00 92.62 87 LYS A C 1
ATOM 748 O O . LYS A 1 87 ? 8.385 -1.905 -15.987 1.00 92.62 87 LYS A O 1
ATOM 753 N N . HIS A 1 88 ? 7.832 -0.525 -14.293 1.00 90.94 88 HI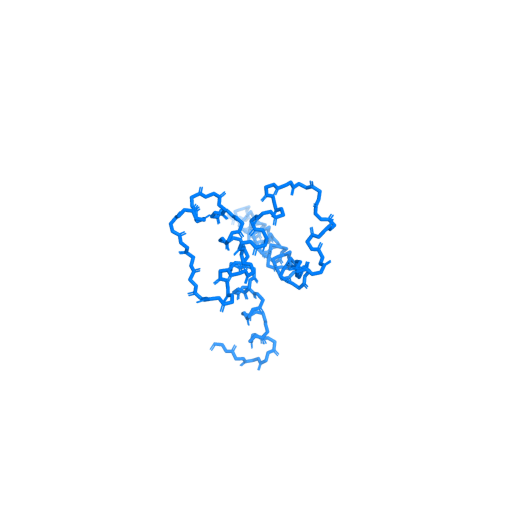S A N 1
ATOM 754 C CA . HIS A 1 88 ? 8.826 0.496 -14.605 1.00 90.94 88 HIS A CA 1
ATOM 755 C C . HIS A 1 88 ? 10.246 -0.084 -14.565 1.00 90.94 88 HIS A C 1
ATOM 757 O O . HIS A 1 88 ? 10.968 -0.001 -15.554 1.00 90.94 88 HIS A O 1
ATOM 763 N N . ILE A 1 89 ? 10.620 -0.780 -13.487 1.00 92.19 89 ILE A N 1
ATOM 764 C CA . ILE A 1 89 ? 11.952 -1.392 -13.359 1.00 92.19 89 ILE A CA 1
ATOM 765 C C . ILE A 1 89 ? 12.226 -2.446 -14.441 1.00 92.19 89 ILE A C 1
ATOM 767 O O . ILE A 1 89 ? 13.352 -2.530 -14.935 1.00 92.19 89 ILE A O 1
ATOM 771 N N . PHE A 1 90 ? 11.242 -3.263 -14.822 1.00 92.75 90 PHE A N 1
ATOM 772 C CA . PHE A 1 90 ? 11.413 -4.222 -15.916 1.00 92.75 90 PHE A CA 1
ATOM 773 C C . PHE A 1 90 ? 11.596 -3.526 -17.265 1.00 92.75 90 PHE A C 1
ATOM 775 O O . PHE A 1 90 ? 12.520 -3.881 -17.999 1.00 92.75 90 PHE A O 1
ATOM 782 N N . SER A 1 91 ? 10.814 -2.479 -17.534 1.00 89.50 91 SER A N 1
ATOM 783 C CA . SER A 1 91 ? 10.957 -1.647 -18.731 1.00 89.50 91 SER A CA 1
ATOM 784 C C . SER A 1 91 ? 12.343 -1.001 -18.816 1.00 89.50 91 SER A C 1
ATOM 786 O O . SER A 1 91 ? 13.001 -1.110 -19.848 1.00 89.50 91 SER A O 1
ATOM 788 N N . GLU A 1 92 ? 12.837 -0.403 -17.727 1.00 88.94 92 GLU A N 1
ATOM 789 C CA . GLU A 1 92 ? 14.190 0.180 -17.654 1.00 88.94 92 GLU A CA 1
ATOM 790 C C . GLU A 1 92 ? 15.295 -0.866 -17.888 1.00 88.94 92 GLU A C 1
ATOM 792 O O . GLU A 1 92 ? 16.387 -0.553 -18.361 1.00 88.94 92 GLU A O 1
ATOM 797 N N . ARG A 1 93 ? 15.014 -2.140 -17.591 1.00 90.12 93 ARG A N 1
ATOM 798 C CA . ARG A 1 93 ? 15.917 -3.276 -17.836 1.00 90.12 93 ARG A CA 1
ATOM 799 C C . ARG A 1 93 ? 15.739 -3.914 -19.217 1.00 90.12 93 ARG A C 1
ATOM 801 O O . ARG A 1 93 ? 16.450 -4.870 -19.523 1.00 90.12 93 ARG A O 1
ATOM 808 N N . GLY A 1 94 ? 14.810 -3.423 -20.039 1.00 86.88 94 GLY A N 1
ATOM 809 C CA . GLY A 1 94 ? 14.490 -3.993 -21.350 1.00 86.88 94 GLY A CA 1
ATOM 810 C C . GLY A 1 94 ? 13.826 -5.373 -21.289 1.00 86.88 94 GLY A C 1
ATOM 811 O O . GLY A 1 94 ? 13.923 -6.137 -22.249 1.00 86.88 94 GLY A O 1
ATOM 812 N N . VAL A 1 95 ? 13.188 -5.708 -20.164 1.00 78.94 95 VAL A N 1
ATOM 813 C CA . VAL A 1 95 ? 12.417 -6.942 -19.965 1.00 78.94 95 VAL A CA 1
ATOM 814 C C . VAL A 1 95 ? 10.934 -6.589 -20.105 1.00 78.94 95 VAL A C 1
ATOM 816 O O . VAL A 1 95 ? 10.436 -5.757 -19.348 1.00 78.94 95 VAL A O 1
ATOM 819 N N . TYR A 1 96 ? 10.251 -7.189 -21.084 1.00 63.94 96 TYR A N 1
ATOM 820 C CA . TYR A 1 96 ? 8.849 -6.907 -21.430 1.00 63.94 96 TYR A CA 1
ATOM 821 C C . TYR A 1 96 ? 7.940 -8.094 -21.122 1.00 63.94 96 TYR A C 1
ATOM 823 O O . TYR A 1 96 ? 8.365 -9.238 -21.409 1.00 63.94 96 TYR A O 1
#

pLDDT: mean 86.02, std 15.16, range [51.5, 97.75]

Sequence (96 aa):
MRKSFIFVLSLFFVFGITRASYESESIDRFINSPSYEKLQFITDEKERFCEETFLDAYRRREFTEEENLICSDIFDRKIEDELNYKKHIFSERGVY

Radius of gyration: 18.45 Å; chains: 1; bounding box: 29×34×58 Å